Protein AF-A0AAE3ZI53-F1 (afdb_monomer_lite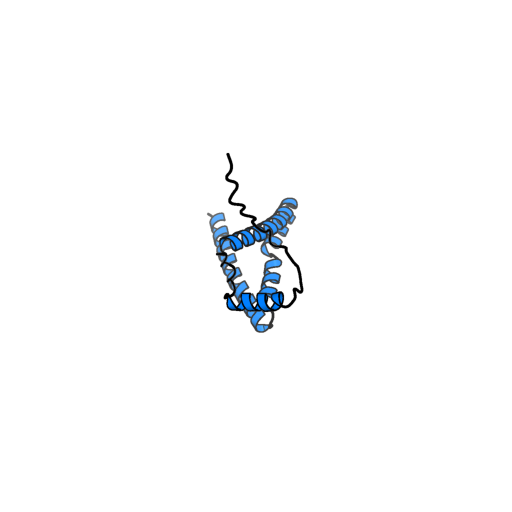)

Structure (mmCIF, N/CA/C/O backbone):
data_AF-A0AAE3ZI53-F1
#
_entry.id   AF-A0AAE3ZI53-F1
#
loop_
_atom_site.group_PDB
_atom_site.id
_atom_site.type_symbol
_atom_site.label_atom_id
_atom_site.label_alt_id
_atom_site.label_comp_id
_atom_site.label_asym_id
_atom_site.label_entity_id
_atom_site.label_seq_id
_atom_site.pdbx_PDB_ins_code
_atom_site.Cartn_x
_atom_site.Cartn_y
_atom_site.Cartn_z
_atom_site.occupancy
_atom_site.B_iso_or_equiv
_atom_site.auth_seq_id
_atom_site.auth_comp_id
_atom_site.auth_asym_id
_atom_site.auth_atom_id
_atom_site.pdbx_PDB_model_num
ATOM 1 N N . MET A 1 1 ? 1.224 2.250 -28.018 1.00 71.94 1 MET A N 1
ATOM 2 C CA . MET A 1 1 ? 0.159 1.224 -27.968 1.00 71.94 1 MET A CA 1
ATOM 3 C C . MET A 1 1 ? 0.462 0.171 -26.903 1.00 71.94 1 MET A C 1
ATOM 5 O O . MET A 1 1 ? -0.330 0.068 -25.983 1.00 71.94 1 MET A O 1
ATOM 9 N N . MET A 1 2 ? 1.605 -0.534 -26.960 1.00 86.06 2 MET A N 1
ATOM 10 C CA . MET A 1 2 ? 1.958 -1.588 -25.981 1.00 86.06 2 MET A CA 1
ATOM 11 C C . MET A 1 2 ? 2.037 -1.089 -24.527 1.00 86.06 2 MET A C 1
ATOM 13 O O . MET A 1 2 ? 1.295 -1.585 -23.689 1.00 86.06 2 MET A O 1
ATOM 17 N N . ALA A 1 3 ? 2.777 -0.004 -24.264 1.00 90.38 3 ALA A N 1
ATOM 18 C CA . ALA A 1 3 ? 2.884 0.580 -22.917 1.00 90.38 3 ALA A CA 1
ATOM 19 C C . ALA A 1 3 ? 1.533 0.976 -22.292 1.00 90.38 3 ALA A C 1
ATOM 21 O O . ALA A 1 3 ? 1.293 0.783 -21.105 1.00 90.38 3 ALA A O 1
ATOM 22 N N . SER A 1 4 ? 0.613 1.514 -23.097 1.00 91.94 4 SER A N 1
ATOM 23 C CA . SER A 1 4 ? -0.721 1.901 -22.621 1.00 91.94 4 SER A CA 1
ATOM 24 C C . SER A 1 4 ? -1.579 0.685 -22.257 1.00 91.94 4 SER A C 1
ATOM 26 O O . SER A 1 4 ? -2.382 0.763 -21.331 1.00 91.94 4 SER A O 1
ATOM 28 N N . LEU A 1 5 ? -1.401 -0.436 -22.967 1.00 95.44 5 LEU A N 1
ATOM 29 C CA . LEU A 1 5 ? -2.076 -1.700 -22.666 1.00 95.44 5 LEU A CA 1
ATOM 30 C C . LEU A 1 5 ? -1.505 -2.349 -21.405 1.00 95.44 5 LEU A C 1
ATOM 32 O O . LEU A 1 5 ? -2.275 -2.781 -20.556 1.00 95.44 5 LEU A O 1
ATOM 36 N N . GLU A 1 6 ? -0.180 -2.374 -21.258 1.00 93.75 6 GLU A N 1
ATOM 37 C CA . GLU A 1 6 ? 0.513 -2.882 -20.065 1.00 93.75 6 GLU A CA 1
ATOM 38 C C . GLU A 1 6 ? 0.099 -2.101 -18.815 1.00 93.75 6 GLU A C 1
ATOM 40 O O . GLU A 1 6 ? -0.233 -2.696 -17.792 1.00 93.75 6 GLU A O 1
ATOM 45 N N . PHE A 1 7 ? 0.019 -0.773 -18.925 1.00 92.62 7 PHE A N 1
ATOM 46 C CA . PHE A 1 7 ? -0.457 0.091 -17.851 1.00 92.62 7 PHE A CA 1
ATOM 47 C C . PHE A 1 7 ? -1.913 -0.203 -17.467 1.00 92.62 7 PHE A C 1
ATOM 49 O O . PHE A 1 7 ? -2.217 -0.409 -16.292 1.00 92.62 7 PHE A O 1
ATOM 56 N N . ALA A 1 8 ? -2.819 -0.271 -18.449 1.00 96.19 8 ALA A N 1
ATOM 57 C CA . ALA A 1 8 ? -4.227 -0.569 -18.191 1.00 96.19 8 ALA A CA 1
ATOM 58 C C . ALA A 1 8 ? -4.419 -1.969 -17.584 1.00 96.19 8 ALA A C 1
ATOM 60 O O . ALA A 1 8 ? -5.211 -2.141 -16.657 1.00 96.19 8 ALA A O 1
ATOM 61 N N . LEU A 1 9 ? -3.666 -2.958 -18.075 1.00 96.50 9 LEU A N 1
ATOM 62 C CA . LEU A 1 9 ? -3.675 -4.317 -17.546 1.00 96.50 9 LEU A CA 1
ATOM 63 C C . LEU A 1 9 ? -3.138 -4.359 -16.113 1.00 96.50 9 LEU A C 1
ATOM 65 O O . LEU A 1 9 ? -3.736 -5.020 -15.269 1.00 96.50 9 LEU A O 1
ATOM 69 N N . GLY A 1 10 ? -2.062 -3.624 -15.824 1.00 94.12 10 GLY A N 1
ATOM 70 C CA . GLY A 1 10 ? -1.501 -3.495 -14.482 1.00 94.12 10 GLY A CA 1
ATOM 71 C C . GLY A 1 10 ? -2.510 -2.923 -13.490 1.00 94.12 10 GLY A C 1
ATOM 72 O O . GLY A 1 10 ? -2.718 -3.508 -12.431 1.00 94.12 10 GLY A O 1
ATOM 73 N N . ILE A 1 11 ? -3.215 -1.846 -13.861 1.00 95.94 11 ILE A N 1
ATOM 74 C CA . ILE A 1 11 ? -4.292 -1.277 -13.034 1.00 95.94 11 ILE A CA 1
ATOM 75 C C . ILE A 1 11 ? -5.388 -2.314 -12.789 1.00 95.94 11 ILE A C 1
ATOM 77 O O . ILE A 1 11 ? -5.781 -2.531 -11.644 1.00 95.94 11 ILE A O 1
ATOM 81 N N . ALA A 1 12 ? -5.881 -2.963 -13.846 1.00 97.00 12 ALA A N 1
ATOM 82 C CA . ALA A 1 12 ? -6.950 -3.948 -13.723 1.00 97.00 12 ALA A CA 1
ATOM 83 C C . ALA A 1 12 ? -6.542 -5.116 -12.809 1.00 97.00 12 ALA A C 1
ATOM 85 O O . ALA A 1 12 ? -7.317 -5.527 -11.944 1.00 97.00 12 ALA A O 1
ATOM 86 N N . LEU A 1 13 ? -5.311 -5.613 -12.961 1.00 95.94 13 LEU A N 1
ATOM 87 C CA . LEU A 1 13 ? -4.751 -6.679 -12.137 1.00 95.94 13 LEU A CA 1
ATOM 88 C C . LEU A 1 13 ? -4.607 -6.244 -10.673 1.00 95.94 13 LEU A C 1
ATOM 90 O O . LEU A 1 13 ? -4.949 -7.017 -9.777 1.00 95.94 13 LEU A O 1
ATOM 94 N N . LEU A 1 14 ? -4.137 -5.019 -10.423 1.00 92.12 14 LEU A N 1
ATOM 95 C CA . LEU A 1 14 ? -3.937 -4.480 -9.079 1.00 92.12 14 LEU A CA 1
ATOM 96 C C . LEU A 1 14 ? -5.271 -4.301 -8.350 1.00 92.12 14 LEU A C 1
ATOM 98 O O . LEU A 1 14 ? -5.414 -4.773 -7.224 1.00 92.12 14 LEU A O 1
ATOM 102 N N . VAL A 1 15 ? -6.274 -3.714 -9.010 1.00 95.69 15 VAL A N 1
ATOM 103 C CA . VAL A 1 15 ? -7.626 -3.552 -8.448 1.00 95.69 15 VAL A CA 1
ATOM 104 C C . VAL A 1 15 ? -8.253 -4.913 -8.147 1.00 95.69 15 VAL A C 1
ATOM 106 O O . VAL A 1 15 ? -8.695 -5.150 -7.024 1.00 95.69 15 VAL A O 1
ATOM 109 N N . TYR A 1 16 ? -8.220 -5.842 -9.108 1.00 97.31 16 TYR A N 1
ATOM 110 C CA . TYR A 1 16 ? -8.745 -7.195 -8.914 1.00 97.31 16 TYR A CA 1
ATOM 111 C C . TYR A 1 16 ? -8.058 -7.919 -7.745 1.00 97.31 16 TYR A C 1
ATOM 113 O O . TYR A 1 16 ? -8.713 -8.565 -6.922 1.00 97.31 16 TYR A O 1
ATOM 121 N N . SER A 1 17 ? -6.733 -7.793 -7.643 1.00 94.00 17 SER A N 1
ATOM 122 C CA . SER A 1 17 ? -5.952 -8.415 -6.572 1.00 94.00 17 SER A CA 1
ATOM 123 C C . SER A 1 17 ? -6.259 -7.792 -5.213 1.00 94.00 17 SER A C 1
ATOM 125 O O . SER A 1 17 ? -6.409 -8.527 -4.239 1.00 94.00 17 SER A O 1
ATOM 127 N N . ALA A 1 18 ? -6.423 -6.468 -5.140 1.00 93.62 18 ALA A N 1
ATOM 128 C CA . ALA A 1 18 ? -6.780 -5.761 -3.914 1.00 93.62 18 ALA A CA 1
ATOM 129 C C . ALA A 1 18 ? -8.162 -6.185 -3.393 1.00 93.62 18 ALA A C 1
ATOM 131 O O . ALA A 1 18 ? -8.312 -6.487 -2.209 1.00 93.62 18 ALA A O 1
ATOM 132 N N . GLU A 1 19 ? -9.162 -6.297 -4.270 1.00 95.38 19 GLU A N 1
ATOM 133 C CA . GLU A 1 19 ? -10.499 -6.771 -3.894 1.00 95.38 19 GLU A CA 1
ATOM 134 C C . GLU A 1 19 ? -10.464 -8.195 -3.328 1.00 95.38 19 GLU A C 1
ATOM 136 O O . GLU A 1 19 ? -11.050 -8.483 -2.278 1.00 95.38 19 GLU A O 1
ATOM 141 N N . LYS A 1 20 ? -9.736 -9.099 -3.996 1.00 95.19 20 LYS A N 1
ATOM 142 C CA . LYS A 1 20 ? -9.564 -10.480 -3.529 1.00 95.19 20 LYS A CA 1
ATOM 143 C C . LYS A 1 20 ? -8.774 -10.553 -2.229 1.00 95.19 20 LYS A C 1
ATOM 145 O O . LYS A 1 20 ? -9.127 -11.351 -1.361 1.00 95.19 20 LYS A O 1
ATOM 150 N N . LEU A 1 21 ? -7.752 -9.717 -2.073 1.00 93.19 21 LEU A N 1
ATOM 151 C CA . LEU A 1 21 ? -6.969 -9.632 -0.850 1.00 93.19 21 LEU A CA 1
ATOM 152 C C . LEU A 1 21 ? -7.853 -9.223 0.328 1.00 93.19 21 LEU A C 1
ATOM 154 O O . LEU A 1 21 ? -7.876 -9.928 1.331 1.00 93.19 21 LEU A O 1
ATOM 158 N N . ILE A 1 22 ? -8.637 -8.152 0.193 1.00 93.38 22 ILE A N 1
ATOM 159 C CA . ILE A 1 22 ? -9.557 -7.701 1.245 1.00 93.38 22 ILE A CA 1
ATOM 160 C C . ILE A 1 22 ? -10.558 -8.808 1.592 1.00 93.38 22 ILE A C 1
ATOM 162 O O . ILE A 1 22 ? -10.744 -9.119 2.769 1.00 93.38 22 ILE A O 1
ATOM 166 N N . GLY A 1 23 ? -11.159 -9.456 0.587 1.00 94.81 23 GLY A N 1
ATOM 167 C CA . GLY A 1 23 ? -12.083 -10.572 0.808 1.00 94.81 23 GLY A CA 1
ATOM 168 C C . GLY A 1 23 ? -11.446 -11.725 1.592 1.00 94.81 23 GLY A C 1
ATOM 169 O O . GLY A 1 23 ? -12.049 -12.255 2.529 1.00 94.81 23 GLY A O 1
ATOM 170 N N . ASN A 1 24 ? -10.200 -12.070 1.267 1.00 94.38 24 ASN A N 1
ATOM 171 C CA . ASN A 1 24 ? -9.447 -13.099 1.976 1.00 94.38 24 ASN A CA 1
ATOM 172 C C . ASN A 1 24 ? -9.069 -12.668 3.397 1.00 94.38 24 ASN A C 1
ATOM 174 O O . ASN A 1 24 ? -9.203 -13.473 4.315 1.00 94.38 24 ASN A O 1
ATOM 178 N N . LEU A 1 25 ? -8.652 -11.415 3.608 1.00 94.19 25 LEU A N 1
ATOM 179 C CA . LEU A 1 25 ? -8.333 -10.875 4.933 1.00 94.19 25 LEU A CA 1
ATOM 180 C C . LEU A 1 25 ? -9.551 -10.941 5.862 1.00 94.19 25 LEU A C 1
ATOM 182 O O . LEU A 1 25 ? -9.443 -11.449 6.978 1.00 94.19 25 LEU A O 1
ATOM 186 N N . VAL A 1 26 ? -10.720 -10.516 5.373 1.00 95.00 26 VAL A N 1
ATOM 187 C CA . VAL A 1 26 ? -11.997 -10.601 6.101 1.00 95.00 26 VAL A CA 1
ATOM 188 C C . VAL A 1 26 ? -12.370 -12.057 6.393 1.00 95.00 26 VAL A C 1
ATOM 190 O O . VAL A 1 26 ? -12.768 -12.395 7.513 1.00 95.00 26 VAL A O 1
ATOM 193 N N . GLY A 1 27 ? -12.204 -12.945 5.408 1.00 94.25 27 GLY A N 1
ATOM 194 C CA . GLY A 1 27 ? -12.460 -14.375 5.567 1.00 94.25 27 GLY A CA 1
ATOM 195 C C . GLY A 1 27 ? -11.561 -15.026 6.622 1.00 94.25 27 GLY A C 1
ATOM 196 O O . GLY A 1 27 ? -12.045 -15.778 7.470 1.00 94.25 27 GLY A O 1
ATOM 197 N N . VAL A 1 28 ? -10.264 -14.716 6.613 1.00 94.44 28 VAL A N 1
ATOM 198 C CA . VAL A 1 28 ? -9.290 -15.229 7.587 1.00 94.44 28 VAL A CA 1
ATOM 199 C C . VAL A 1 28 ? -9.586 -14.685 8.980 1.00 94.44 28 VAL A C 1
ATOM 201 O O . VAL A 1 28 ? -9.685 -15.477 9.919 1.00 94.44 28 VAL A O 1
ATOM 204 N N . SER A 1 29 ? -9.813 -13.375 9.125 1.00 94.56 29 SER A N 1
ATOM 205 C CA . SER A 1 29 ? -10.109 -12.773 10.430 1.00 94.56 29 SER A CA 1
ATOM 206 C C . SER A 1 29 ? -11.371 -13.359 11.062 1.00 94.56 29 SER A C 1
ATOM 208 O O . SER A 1 29 ? -11.396 -13.636 12.259 1.00 94.56 29 SER A O 1
ATOM 210 N N . SER A 1 30 ? -12.402 -13.623 10.249 1.00 91.75 30 SER A N 1
ATOM 211 C CA . SER A 1 30 ? -13.652 -14.224 10.719 1.00 91.75 30 SER A CA 1
ATOM 212 C C . SER A 1 30 ? -13.481 -15.684 11.153 1.00 91.75 30 SER A C 1
ATOM 214 O O . SER A 1 30 ? -14.068 -16.091 12.153 1.00 91.75 30 SER A O 1
ATOM 216 N N . ARG A 1 31 ? -12.660 -16.471 10.444 1.00 92.19 31 ARG A N 1
ATOM 217 C CA . ARG A 1 31 ? -12.455 -17.900 10.742 1.00 92.19 31 ARG A CA 1
ATOM 218 C C . ARG A 1 31 ? -11.496 -18.150 11.905 1.00 92.19 31 ARG A C 1
ATOM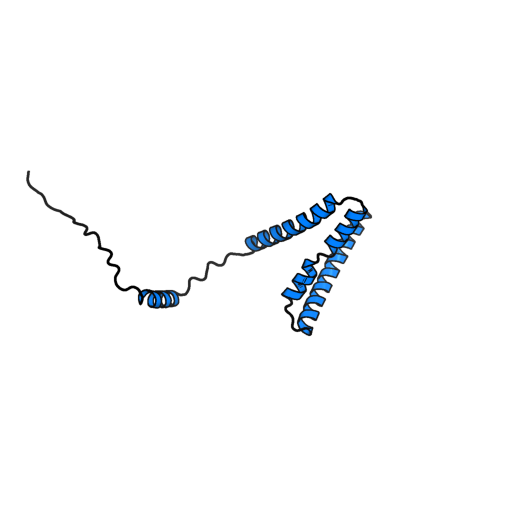 220 O O . ARG A 1 31 ? -11.657 -19.144 12.602 1.00 92.19 31 ARG A O 1
ATOM 227 N N . TRP A 1 32 ? -10.501 -17.283 12.091 1.00 87.56 32 TRP A N 1
ATOM 228 C CA . TRP A 1 32 ? -9.434 -17.458 13.086 1.00 87.56 32 TRP A CA 1
ATOM 229 C C . TRP A 1 32 ? -9.659 -16.628 14.361 1.00 87.56 32 TRP A C 1
ATOM 231 O O . TRP A 1 32 ? -8.844 -16.697 15.274 1.00 87.56 32 TRP A O 1
ATOM 241 N N . VAL A 1 33 ? -10.762 -15.866 14.446 1.00 88.44 33 VAL A N 1
ATOM 242 C CA . VAL A 1 33 ? -11.113 -14.993 15.590 1.00 88.44 33 VAL A CA 1
ATOM 243 C C . VAL A 1 33 ? -9.958 -14.043 15.956 1.00 88.44 33 VAL A C 1
ATOM 245 O O . VAL A 1 33 ? -9.696 -13.739 17.117 1.00 88.44 33 VAL A O 1
ATOM 248 N N . VAL A 1 34 ? -9.241 -13.568 14.937 1.00 93.31 34 VAL A N 1
ATOM 249 C CA . VAL A 1 34 ? -8.169 -12.573 15.067 1.00 93.31 34 VAL A CA 1
ATOM 250 C C . VAL A 1 34 ? -8.641 -11.239 14.510 1.00 93.31 34 VAL A C 1
ATOM 252 O O . VAL A 1 34 ? -9.505 -11.182 13.635 1.00 93.31 34 VAL A O 1
ATOM 255 N N . SER A 1 35 ? -8.074 -10.143 15.014 1.00 94.62 35 SER A N 1
ATOM 256 C CA . SER A 1 35 ? -8.442 -8.804 14.556 1.00 94.62 35 SER A CA 1
ATOM 257 C C . SER A 1 35 ? -8.137 -8.633 13.067 1.00 94.62 35 SER A C 1
ATOM 259 O O . SER A 1 35 ? -6.992 -8.809 12.650 1.00 94.62 35 SER A O 1
ATOM 261 N N . LEU A 1 36 ? -9.139 -8.222 12.282 1.00 94.12 36 LEU A N 1
ATOM 262 C CA . LEU A 1 36 ? -8.955 -7.855 10.874 1.00 94.12 36 LEU A CA 1
ATOM 263 C C . LEU A 1 36 ? -7.851 -6.806 10.713 1.00 94.12 36 LEU A C 1
ATOM 265 O O . LEU A 1 36 ? -7.057 -6.892 9.786 1.00 94.12 36 LEU A O 1
ATOM 269 N N . PHE A 1 37 ? -7.760 -5.863 11.654 1.00 93.19 37 PHE A N 1
ATOM 270 C CA . PHE A 1 37 ? -6.710 -4.850 11.668 1.00 93.19 37 PHE A CA 1
ATOM 271 C C . PHE A 1 37 ? -5.309 -5.468 11.744 1.00 93.19 37 PHE A C 1
ATOM 273 O O . PHE A 1 37 ? -4.428 -5.073 10.990 1.00 93.19 37 PHE A O 1
ATOM 280 N N . LEU A 1 38 ? -5.111 -6.465 12.613 1.00 93.00 38 LEU A N 1
ATOM 281 C CA . LEU A 1 38 ? -3.813 -7.123 12.772 1.00 93.00 38 LEU A CA 1
ATOM 282 C C . LEU A 1 38 ? -3.402 -7.852 11.487 1.00 93.00 38 LEU A C 1
ATOM 284 O O . LEU A 1 38 ? -2.275 -7.697 11.028 1.00 93.00 38 LEU A O 1
ATOM 288 N N . VAL A 1 39 ? -4.320 -8.630 10.905 1.00 93.69 39 VAL A N 1
ATOM 289 C CA . VAL A 1 39 ? -4.042 -9.391 9.676 1.00 93.69 39 VAL A CA 1
ATOM 290 C C . VAL A 1 39 ? -3.802 -8.442 8.500 1.00 93.69 39 VAL A C 1
ATOM 292 O O . VAL A 1 39 ? -2.886 -8.669 7.714 1.00 93.69 39 VAL A O 1
ATOM 295 N N . ALA A 1 40 ? -4.582 -7.361 8.405 1.00 92.94 40 ALA A N 1
ATOM 296 C CA . ALA A 1 40 ? -4.418 -6.347 7.373 1.00 92.94 40 ALA A CA 1
ATOM 297 C C . ALA A 1 40 ? -3.054 -5.658 7.477 1.00 92.94 40 ALA A C 1
ATOM 299 O O . ALA A 1 40 ? -2.307 -5.708 6.511 1.00 92.94 40 ALA A O 1
ATOM 300 N N . VAL A 1 41 ? -2.687 -5.107 8.642 1.00 91.44 41 VAL A N 1
ATOM 301 C CA . VAL A 1 41 ? -1.399 -4.412 8.832 1.00 91.44 41 VAL A CA 1
ATOM 302 C C . VAL A 1 41 ? -0.209 -5.334 8.580 1.00 91.44 41 VAL A C 1
ATOM 304 O O . VAL A 1 41 ? 0.779 -4.893 8.006 1.00 91.44 41 VAL A O 1
ATOM 307 N N . LEU A 1 42 ? -0.291 -6.612 8.960 1.00 91.94 42 LEU A N 1
ATOM 308 C CA . LEU A 1 42 ? 0.782 -7.567 8.683 1.00 91.94 42 LEU A CA 1
ATOM 309 C C . LEU A 1 42 ? 0.957 -7.804 7.177 1.00 91.94 42 LEU A C 1
ATOM 311 O O . LEU A 1 42 ? 2.080 -7.875 6.694 1.00 91.94 42 LEU A O 1
ATOM 315 N N . PHE A 1 43 ? -0.146 -7.936 6.439 1.00 89.62 43 PHE A N 1
ATOM 316 C CA . PHE A 1 43 ? -0.094 -8.247 5.014 1.00 89.62 43 PHE A CA 1
ATOM 317 C C . PHE A 1 43 ? 0.224 -7.017 4.161 1.00 89.62 43 PHE A C 1
ATOM 319 O O . PHE A 1 43 ? 0.993 -7.112 3.210 1.00 89.62 43 PHE A O 1
ATOM 326 N N . THR A 1 44 ? -0.338 -5.858 4.508 1.00 87.25 44 THR A N 1
ATOM 327 C CA . THR A 1 44 ? -0.038 -4.596 3.826 1.00 87.25 44 THR A CA 1
ATOM 328 C C . THR A 1 44 ? 1.328 -4.056 4.221 1.00 87.25 44 THR A C 1
ATOM 330 O O . THR A 1 44 ? 1.961 -3.417 3.403 1.00 87.25 44 THR A O 1
ATOM 333 N N . GLY A 1 45 ? 1.809 -4.325 5.439 1.00 86.81 45 GLY A N 1
ATOM 334 C CA . GLY A 1 45 ? 3.109 -3.846 5.917 1.00 86.81 45 GLY A CA 1
ATOM 335 C C . GLY A 1 45 ? 4.323 -4.571 5.331 1.00 86.81 45 GLY A C 1
ATOM 336 O O . GLY A 1 45 ? 5.440 -4.129 5.562 1.00 86.81 45 GLY A O 1
ATOM 337 N N . ILE A 1 46 ? 4.132 -5.681 4.608 1.00 88.19 46 ILE A N 1
ATOM 338 C CA . ILE A 1 46 ? 5.216 -6.355 3.871 1.00 88.19 46 ILE A CA 1
ATOM 339 C C . ILE A 1 46 ? 5.455 -5.703 2.498 1.00 88.19 46 ILE A C 1
ATOM 341 O O . ILE A 1 46 ? 6.542 -5.869 1.957 1.00 88.19 46 ILE A O 1
ATOM 345 N N . GLU A 1 47 ? 4.471 -4.972 1.953 1.00 91.19 47 GLU A N 1
ATOM 346 C CA . GLU A 1 47 ? 4.577 -4.228 0.682 1.00 91.19 47 GLU A CA 1
ATOM 347 C C . GLU A 1 47 ? 5.218 -5.076 -0.439 1.00 91.19 47 GLU A C 1
ATOM 349 O O . GLU A 1 47 ? 6.315 -4.816 -0.932 1.00 91.19 47 GLU A O 1
ATOM 354 N N . PHE A 1 48 ? 4.547 -6.180 -0.802 1.00 89.25 48 PHE A N 1
ATOM 355 C CA . PHE A 1 48 ? 5.079 -7.186 -1.735 1.00 89.25 48 PHE A CA 1
ATOM 356 C C . PHE A 1 48 ? 5.481 -6.616 -3.104 1.00 89.25 48 PHE A C 1
ATOM 358 O O . PHE A 1 48 ? 6.414 -7.122 -3.727 1.00 89.25 48 PHE A O 1
ATOM 365 N N . ASP A 1 49 ? 4.767 -5.602 -3.582 1.00 90.38 49 ASP A N 1
ATOM 366 C CA . ASP A 1 49 ? 5.047 -4.897 -4.828 1.00 90.38 49 ASP A CA 1
ATOM 367 C C . ASP A 1 49 ? 6.334 -4.069 -4.740 1.00 90.38 49 ASP A C 1
ATOM 369 O O . ASP A 1 49 ? 7.178 -4.184 -5.632 1.00 90.38 49 ASP A O 1
ATOM 373 N N . ASP A 1 50 ? 6.551 -3.344 -3.640 1.00 92.38 50 ASP A N 1
ATOM 374 C CA . ASP A 1 50 ? 7.806 -2.628 -3.390 1.00 92.38 50 ASP A CA 1
ATOM 375 C C . ASP A 1 50 ? 8.987 -3.585 -3.204 1.00 92.38 50 ASP A C 1
ATOM 377 O O . ASP A 1 50 ? 10.090 -3.313 -3.679 1.00 92.38 50 ASP A O 1
ATOM 381 N N . LEU A 1 51 ? 8.770 -4.739 -2.566 1.00 92.19 51 LEU A N 1
ATOM 382 C CA . LEU A 1 51 ? 9.800 -5.768 -2.421 1.00 92.19 51 LEU A CA 1
ATOM 383 C C . LEU A 1 51 ? 10.203 -6.345 -3.783 1.00 92.19 51 LEU A C 1
ATOM 385 O O . LEU A 1 51 ? 11.394 -6.459 -4.079 1.00 92.19 51 LEU A O 1
ATOM 389 N N . ALA A 1 52 ? 9.228 -6.685 -4.630 1.00 93.44 52 ALA A N 1
ATOM 390 C CA . ALA A 1 52 ? 9.493 -7.176 -5.979 1.00 93.44 52 ALA A CA 1
ATOM 391 C C . ALA A 1 52 ? 10.219 -6.119 -6.824 1.00 93.44 52 ALA A C 1
ATOM 393 O O . ALA A 1 52 ? 11.214 -6.430 -7.481 1.00 93.44 52 ALA A O 1
ATOM 394 N N . TYR A 1 53 ? 9.770 -4.865 -6.763 1.00 94.19 53 TYR A N 1
ATOM 395 C CA . TYR A 1 53 ? 10.403 -3.757 -7.469 1.00 94.19 53 TYR A CA 1
ATOM 396 C C . TYR A 1 53 ? 11.827 -3.490 -6.960 1.00 94.19 53 TYR A C 1
ATOM 398 O O . TYR A 1 53 ? 12.750 -3.331 -7.756 1.00 94.19 53 TYR A O 1
ATOM 406 N N . GLY A 1 54 ? 12.047 -3.549 -5.646 1.00 93.88 54 GLY A N 1
ATOM 407 C CA . GLY A 1 54 ? 13.367 -3.435 -5.029 1.00 93.88 54 GLY A CA 1
ATOM 408 C C . GLY A 1 54 ? 14.335 -4.535 -5.472 1.00 93.88 54 GLY A C 1
ATOM 409 O O . GLY A 1 54 ? 15.509 -4.249 -5.704 1.00 93.88 54 GLY A O 1
ATOM 410 N N . ILE A 1 55 ? 13.856 -5.774 -5.652 1.00 95.19 55 ILE A N 1
ATOM 411 C CA . ILE A 1 55 ? 14.656 -6.871 -6.222 1.00 95.19 55 ILE A CA 1
ATOM 412 C C . ILE A 1 55 ? 15.050 -6.555 -7.665 1.00 95.19 55 ILE A C 1
ATOM 414 O O . ILE A 1 55 ? 16.224 -6.685 -8.008 1.00 95.19 55 ILE A O 1
ATOM 418 N N . VAL A 1 56 ? 14.101 -6.120 -8.500 1.00 96.38 56 VAL A N 1
ATOM 419 C CA . VAL A 1 56 ? 14.374 -5.758 -9.903 1.00 96.38 56 VAL A CA 1
ATOM 420 C C . VAL A 1 56 ? 15.418 -4.645 -9.977 1.00 96.38 56 VAL A C 1
ATOM 422 O O . VAL A 1 56 ? 16.422 -4.794 -10.666 1.00 96.38 56 VAL A O 1
ATOM 425 N N . LEU A 1 57 ? 15.248 -3.581 -9.191 1.00 96.06 57 LEU A N 1
ATOM 426 C CA . LEU A 1 57 ? 16.210 -2.482 -9.127 1.00 96.06 57 LEU A CA 1
ATOM 427 C C . LEU A 1 57 ? 17.590 -2.934 -8.642 1.00 96.06 57 LEU A C 1
ATOM 429 O O . LEU A 1 57 ? 18.604 -2.421 -9.106 1.00 96.06 57 LEU A O 1
ATOM 433 N N . ASN A 1 58 ? 17.658 -3.892 -7.716 1.00 93.62 58 ASN A N 1
ATOM 434 C CA . ASN A 1 58 ? 18.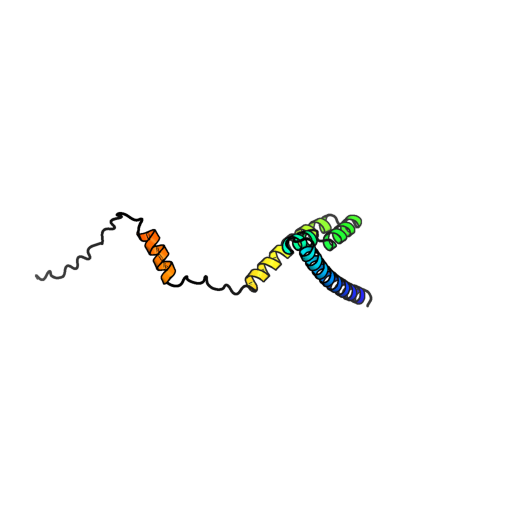934 -4.435 -7.263 1.00 93.62 58 ASN A CA 1
ATOM 435 C C . ASN A 1 58 ? 19.642 -5.239 -8.366 1.00 93.62 58 ASN A C 1
ATOM 437 O O . ASN A 1 58 ? 20.850 -5.087 -8.535 1.00 93.62 58 ASN A O 1
ATOM 441 N N . VAL A 1 59 ? 18.890 -6.036 -9.137 1.00 97.19 59 VAL A N 1
ATOM 442 C CA . VAL A 1 59 ? 19.395 -6.792 -10.299 1.00 97.19 59 VAL A CA 1
ATOM 443 C C . VAL A 1 59 ? 19.897 -5.860 -11.403 1.00 97.19 59 VAL A C 1
ATOM 445 O O . VAL A 1 59 ? 20.881 -6.175 -12.062 1.00 97.19 59 VAL A O 1
ATOM 448 N N . GLU A 1 60 ? 19.270 -4.697 -11.571 1.00 95.94 60 GLU A N 1
ATOM 449 C CA . GLU A 1 60 ? 19.709 -3.651 -12.505 1.00 95.94 60 GLU A CA 1
ATOM 450 C C . GLU A 1 60 ? 20.850 -2.770 -11.955 1.00 95.94 60 GLU A C 1
ATOM 452 O O . GLU A 1 60 ? 21.190 -1.753 -12.553 1.00 95.94 60 GLU A O 1
ATOM 457 N N . GLU A 1 61 ? 21.452 -3.139 -10.817 1.00 95.31 61 GLU A N 1
ATOM 458 C CA . GLU A 1 61 ? 22.526 -2.394 -10.139 1.00 95.31 61 GLU A CA 1
ATOM 459 C C . GLU A 1 61 ? 22.111 -0.980 -9.660 1.00 95.31 61 GLU A C 1
ATOM 461 O O . GLU A 1 61 ? 22.942 -0.149 -9.291 1.00 95.31 61 GLU A O 1
ATOM 466 N N . LEU A 1 62 ? 20.805 -0.713 -9.552 1.00 96.62 62 LEU A N 1
ATOM 467 C CA . LEU A 1 62 ? 20.208 0.558 -9.121 1.00 96.62 62 LEU A CA 1
ATOM 468 C C . LEU A 1 62 ? 19.930 0.591 -7.608 1.00 96.62 62 LEU A C 1
ATOM 470 O O . LEU A 1 62 ? 18.848 0.954 -7.142 1.00 96.62 62 LEU A O 1
ATOM 474 N N . GLN A 1 63 ? 20.934 0.245 -6.804 1.00 93.31 63 GLN A N 1
ATOM 475 C CA . GLN A 1 63 ? 20.802 0.079 -5.348 1.00 93.31 63 GLN A CA 1
ATOM 476 C C . GLN A 1 63 ? 20.351 1.361 -4.626 1.00 93.31 63 GLN A C 1
ATOM 478 O O . GLN A 1 63 ? 19.546 1.312 -3.696 1.00 93.31 63 GLN A O 1
ATOM 483 N N . HIS A 1 64 ? 20.832 2.524 -5.074 1.00 94.94 64 HIS A N 1
ATOM 484 C CA . HIS A 1 64 ? 20.408 3.814 -4.526 1.00 94.94 64 HIS A CA 1
ATOM 485 C C . HIS A 1 64 ? 18.945 4.129 -4.842 1.00 94.94 64 HIS A C 1
ATOM 487 O O . HIS A 1 64 ? 18.263 4.715 -4.003 1.00 94.94 64 HIS A O 1
ATOM 493 N N . ALA A 1 65 ? 18.455 3.720 -6.017 1.00 94.88 65 ALA A N 1
ATOM 494 C CA . ALA A 1 65 ? 17.050 3.868 -6.366 1.00 94.88 65 ALA A CA 1
ATOM 495 C C . ALA A 1 65 ? 16.194 2.955 -5.488 1.00 94.88 65 ALA A C 1
ATOM 497 O O . ALA A 1 65 ? 15.252 3.450 -4.890 1.00 94.88 65 ALA A O 1
ATOM 498 N N . ALA A 1 66 ? 16.578 1.685 -5.306 1.00 94.69 66 ALA A N 1
ATOM 499 C CA . ALA A 1 66 ? 15.860 0.750 -4.435 1.00 94.69 66 ALA A CA 1
ATOM 500 C C . ALA A 1 66 ? 15.722 1.278 -2.996 1.00 94.69 66 ALA A C 1
ATOM 502 O O . ALA A 1 66 ? 14.624 1.301 -2.441 1.00 94.69 66 ALA A O 1
ATOM 503 N N . LEU A 1 67 ? 16.819 1.773 -2.408 1.00 94.56 67 LEU A N 1
ATOM 504 C CA . LEU A 1 67 ? 16.785 2.403 -1.084 1.00 94.56 67 LEU A CA 1
ATOM 505 C C . LEU A 1 67 ? 15.921 3.669 -1.075 1.00 94.56 67 LEU A C 1
ATOM 507 O O . LEU A 1 67 ? 15.141 3.879 -0.147 1.00 94.56 67 LEU A O 1
ATOM 511 N N . GLY A 1 68 ? 16.041 4.500 -2.112 1.00 94.75 68 GLY A N 1
ATOM 512 C CA . GLY A 1 68 ? 15.221 5.693 -2.285 1.00 94.75 68 GLY A CA 1
ATOM 513 C C . GLY A 1 68 ? 13.730 5.374 -2.383 1.00 94.75 68 GLY A C 1
ATOM 514 O O . GLY A 1 68 ? 12.929 6.098 -1.801 1.00 94.75 68 GLY A O 1
ATOM 515 N N . THR A 1 69 ? 13.356 4.282 -3.051 1.00 94.69 69 THR A N 1
ATOM 516 C CA . THR A 1 69 ? 11.965 3.844 -3.182 1.00 94.69 69 THR A CA 1
ATOM 517 C C . THR A 1 69 ? 11.413 3.381 -1.845 1.00 94.69 69 THR A C 1
ATOM 519 O O . THR A 1 69 ? 10.394 3.905 -1.427 1.00 94.69 69 THR A O 1
ATOM 522 N N . VAL A 1 70 ? 12.107 2.508 -1.110 1.00 92.69 70 VAL A N 1
ATOM 523 C CA . VAL A 1 70 ? 11.610 2.015 0.191 1.00 92.69 70 VAL A CA 1
ATOM 524 C C . VAL A 1 70 ? 11.412 3.160 1.189 1.00 92.69 70 VAL A C 1
ATOM 526 O O . VAL A 1 70 ? 10.360 3.285 1.821 1.00 92.69 70 VAL A O 1
ATOM 529 N N . ILE A 1 71 ? 12.413 4.038 1.313 1.00 94.81 71 ILE A 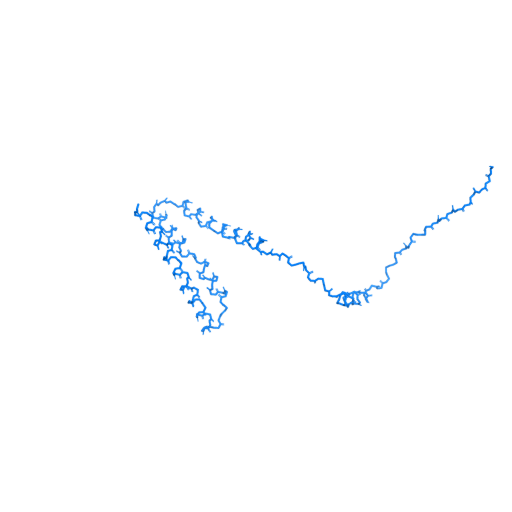N 1
ATOM 530 C CA . ILE A 1 71 ? 12.332 5.197 2.211 1.00 94.81 71 ILE A CA 1
ATOM 531 C C . ILE A 1 71 ? 11.260 6.177 1.724 1.00 94.81 71 ILE A C 1
ATOM 533 O O . ILE A 1 71 ? 10.470 6.687 2.522 1.00 94.81 71 ILE A O 1
ATOM 537 N N . GLY A 1 72 ? 11.220 6.427 0.416 1.00 94.62 72 GLY A N 1
ATOM 538 C CA . GLY A 1 72 ? 10.268 7.322 -0.223 1.00 94.62 72 GLY A CA 1
ATOM 539 C C . GLY A 1 72 ? 8.828 6.870 -0.021 1.00 94.62 72 GLY A C 1
ATOM 540 O O . GLY A 1 72 ? 8.021 7.665 0.453 1.00 94.62 72 GLY A O 1
ATOM 541 N N . THR A 1 73 ? 8.518 5.605 -0.304 1.00 93.94 73 THR A N 1
ATOM 542 C CA . THR A 1 73 ? 7.184 5.019 -0.137 1.00 93.94 73 THR A CA 1
ATOM 543 C C . THR A 1 73 ? 6.744 5.060 1.322 1.00 93.94 73 THR A C 1
ATOM 545 O O . THR A 1 73 ? 5.661 5.568 1.609 1.00 93.94 73 THR A O 1
ATOM 548 N N . THR A 1 74 ? 7.617 4.683 2.264 1.00 91.88 74 THR A N 1
ATOM 549 C CA . THR A 1 74 ? 7.300 4.738 3.703 1.00 91.88 74 THR A CA 1
ATOM 550 C C . THR A 1 74 ? 6.912 6.157 4.147 1.00 91.88 74 THR A C 1
ATOM 552 O O . THR A 1 74 ? 5.893 6.360 4.815 1.00 91.88 74 THR A O 1
ATOM 555 N N . ILE A 1 75 ? 7.705 7.167 3.766 1.00 96.06 75 ILE A N 1
ATOM 556 C CA . ILE A 1 75 ? 7.440 8.571 4.121 1.00 96.06 75 ILE A CA 1
ATOM 557 C C . ILE A 1 75 ? 6.198 9.091 3.389 1.00 96.06 75 ILE A C 1
ATOM 559 O O . ILE A 1 75 ? 5.379 9.784 3.994 1.00 96.06 75 ILE A O 1
ATOM 563 N N . ALA A 1 76 ? 6.041 8.761 2.106 1.00 95.06 76 ALA A N 1
ATOM 564 C CA . ALA A 1 76 ? 4.932 9.215 1.279 1.00 95.06 76 ALA A CA 1
ATOM 565 C C . ALA A 1 76 ? 3.598 8.649 1.767 1.00 95.06 76 ALA A C 1
ATOM 567 O O . ALA A 1 76 ? 2.665 9.423 1.963 1.00 95.06 76 ALA A O 1
ATOM 568 N N . ILE A 1 77 ? 3.506 7.343 2.030 1.00 91.56 77 ILE A N 1
ATOM 569 C CA . ILE A 1 77 ? 2.290 6.717 2.559 1.00 91.56 77 ILE A CA 1
ATOM 570 C C . ILE A 1 77 ? 1.940 7.338 3.908 1.00 91.56 77 ILE A C 1
ATOM 572 O O . ILE A 1 77 ? 0.810 7.786 4.086 1.00 91.56 77 ILE A O 1
ATOM 576 N N . MET A 1 78 ? 2.899 7.459 4.832 1.00 92.31 78 MET A N 1
ATOM 577 C CA . MET A 1 78 ? 2.643 8.080 6.133 1.00 92.31 78 MET A CA 1
ATOM 578 C C . MET A 1 78 ? 2.158 9.532 5.982 1.00 92.31 78 MET A C 1
ATOM 580 O O . MET A 1 78 ? 1.146 9.918 6.564 1.00 92.31 78 MET A O 1
ATOM 584 N N . GLY A 1 79 ? 2.844 10.337 5.168 1.00 93.88 79 GLY A N 1
ATOM 585 C CA . GLY A 1 79 ? 2.511 11.743 4.949 1.00 93.88 79 GLY A CA 1
ATOM 586 C C . GLY A 1 79 ? 1.157 11.942 4.270 1.00 93.88 79 GLY A C 1
ATOM 587 O O . GLY A 1 79 ? 0.352 12.748 4.735 1.00 93.88 79 GLY A O 1
ATOM 588 N N . ILE A 1 80 ? 0.878 11.188 3.204 1.00 95.31 80 ILE A N 1
ATOM 589 C CA . ILE A 1 80 ? -0.379 11.264 2.451 1.00 95.31 80 ILE A CA 1
ATOM 590 C C . ILE A 1 80 ? -1.539 10.7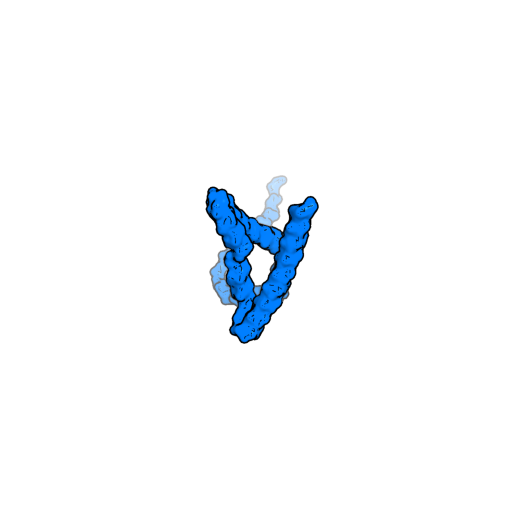78 3.316 1.00 95.31 80 ILE A C 1
ATOM 592 O O . ILE A 1 80 ? -2.555 11.464 3.396 1.00 95.31 80 ILE A O 1
ATOM 596 N N . VAL A 1 81 ? -1.395 9.646 4.011 1.00 91.69 81 VAL A N 1
ATOM 597 C CA . VAL A 1 81 ? -2.448 9.121 4.893 1.00 91.69 81 VAL A CA 1
ATOM 598 C C . VAL A 1 81 ? -2.768 10.122 6.002 1.00 91.69 81 VAL A C 1
ATOM 600 O O . VAL A 1 81 ? -3.941 10.410 6.232 1.00 91.69 81 VAL A O 1
ATOM 603 N N . LEU A 1 82 ? -1.756 10.712 6.648 1.00 91.38 82 LEU A N 1
ATOM 604 C CA . LEU A 1 82 ? -1.969 11.732 7.678 1.00 91.38 82 LEU A CA 1
ATOM 605 C C . LEU A 1 82 ? -2.608 13.006 7.111 1.00 91.38 82 LEU A C 1
ATOM 607 O O . LEU A 1 82 ? -3.555 13.523 7.702 1.00 91.38 82 LEU A O 1
ATOM 611 N N . ALA A 1 83 ? -2.137 13.501 5.965 1.00 92.62 83 ALA A N 1
ATOM 612 C CA . ALA A 1 83 ? -2.689 14.693 5.322 1.00 92.62 83 ALA A CA 1
ATOM 613 C C . ALA A 1 83 ? -4.152 14.496 4.892 1.00 92.62 83 ALA A C 1
ATOM 615 O O . ALA A 1 83 ? -4.988 15.384 5.070 1.00 92.62 83 ALA A O 1
ATOM 616 N N . LEU A 1 84 ? -4.489 13.322 4.359 1.00 93.00 84 LEU A N 1
ATOM 617 C CA . LEU A 1 84 ? -5.862 12.982 3.999 1.00 93.00 84 LEU A CA 1
ATOM 618 C C . LEU A 1 84 ? -6.736 12.789 5.239 1.00 93.00 84 LEU A C 1
ATOM 620 O O . LEU A 1 84 ? -7.876 13.246 5.246 1.00 93.00 84 LEU A O 1
ATOM 624 N N . ALA A 1 85 ? -6.215 12.178 6.305 1.00 88.69 85 ALA A N 1
ATOM 625 C CA . ALA A 1 85 ? -6.949 12.006 7.555 1.00 88.69 85 ALA A CA 1
ATOM 626 C C . ALA A 1 85 ? -7.320 13.354 8.189 1.00 88.69 85 ALA A C 1
ATOM 628 O O . ALA A 1 85 ? -8.455 13.532 8.630 1.00 88.69 85 ALA A O 1
ATOM 629 N N . THR A 1 86 ? -6.408 14.329 8.199 1.00 88.19 86 THR A N 1
ATOM 630 C CA . THR A 1 86 ? -6.684 15.678 8.723 1.00 88.19 86 THR A CA 1
ATOM 631 C C . THR A 1 86 ? -7.583 16.495 7.800 1.00 88.19 86 THR A C 1
ATOM 633 O O . THR A 1 86 ? -8.404 17.263 8.287 1.00 88.19 86 THR A O 1
ATOM 636 N N . THR A 1 87 ? -7.487 16.304 6.482 1.00 89.50 87 THR A N 1
ATOM 637 C CA . THR A 1 87 ? -8.352 16.996 5.511 1.00 89.50 87 THR A CA 1
ATOM 638 C C . THR A 1 87 ? -9.778 16.443 5.520 1.00 89.50 87 THR A C 1
ATOM 640 O O . THR A 1 87 ? -10.744 17.197 5.440 1.00 89.50 87 THR A O 1
ATOM 643 N N . SER A 1 88 ? -9.929 15.121 5.617 1.00 79.94 88 SER A N 1
ATOM 644 C CA . SER A 1 88 ? -11.235 14.457 5.607 1.00 79.94 88 SER A CA 1
ATOM 645 C C . SER A 1 88 ? -11.926 14.479 6.969 1.00 79.94 88 SER A C 1
ATOM 647 O O . SER A 1 88 ? -13.142 14.280 7.032 1.00 79.94 88 SER A O 1
ATOM 649 N N . SER A 1 89 ? -11.193 14.680 8.066 1.00 73.31 89 SER A N 1
ATOM 650 C CA . SER A 1 89 ? -11.816 14.828 9.376 1.00 73.31 89 SER A CA 1
ATOM 651 C C . SER A 1 89 ? -12.391 16.235 9.499 1.00 73.31 89 SER A C 1
ATOM 653 O O . SER A 1 89 ? -11.672 17.214 9.635 1.00 73.31 89 SER A O 1
ATOM 655 N N . ASN A 1 90 ? -13.721 16.346 9.482 1.00 69.19 90 ASN A N 1
ATOM 656 C CA . ASN A 1 90 ? -14.382 17.505 10.070 1.00 69.19 90 ASN A CA 1
ATOM 657 C C . ASN A 1 90 ? -14.166 17.387 11.588 1.00 69.19 90 ASN A C 1
ATOM 659 O O . ASN A 1 90 ? -14.727 16.454 12.182 1.00 69.19 90 ASN A O 1
ATOM 663 N N . PRO A 1 91 ? -13.329 18.228 12.227 1.00 66.62 91 PRO A N 1
ATOM 664 C CA . PRO A 1 91 ? -13.096 18.119 13.653 1.00 66.62 91 PRO A CA 1
ATOM 665 C C . PRO A 1 91 ? -14.416 18.440 14.347 1.00 66.62 91 PRO A C 1
ATOM 667 O O . PRO A 1 91 ? -14.809 19.596 14.483 1.00 66.62 91 PRO A O 1
ATOM 670 N N . SER A 1 92 ? -15.134 17.398 14.768 1.00 66.31 92 SER A N 1
ATOM 671 C CA . SER A 1 92 ? -16.282 17.580 15.644 1.00 66.31 92 SER A CA 1
ATOM 672 C C . SER A 1 92 ? -15.749 18.294 16.883 1.00 66.31 92 SER A C 1
ATOM 674 O O . SER A 1 92 ? -14.829 17.758 17.513 1.00 66.31 92 SER A O 1
ATOM 676 N N . PRO A 1 93 ? -16.252 19.497 17.226 1.00 66.19 93 PRO A N 1
ATOM 677 C CA . PRO A 1 93 ? -15.801 20.166 18.430 1.00 66.19 93 PRO A CA 1
ATOM 678 C C . PRO A 1 93 ? -15.991 19.192 19.595 1.00 66.19 93 PRO A C 1
ATOM 680 O O . PRO A 1 93 ? -17.001 18.471 19.609 1.00 66.19 93 PRO A O 1
ATOM 683 N N . PRO A 1 94 ? -15.029 19.112 20.536 1.00 65.25 94 PRO A N 1
ATOM 684 C CA . PRO A 1 94 ? -15.151 18.223 21.679 1.00 65.25 94 PRO A CA 1
ATOM 685 C C . PRO A 1 94 ? -16.523 18.474 22.285 1.00 65.25 94 PRO A C 1
ATOM 687 O O . PRO A 1 94 ? -16.865 19.621 22.578 1.00 65.25 94 PRO A O 1
ATOM 690 N N . ARG A 1 95 ? -17.342 17.417 22.363 1.00 71.25 95 ARG A N 1
ATOM 691 C CA . ARG A 1 95 ? -18.707 17.491 22.880 1.00 71.25 95 ARG A CA 1
ATOM 692 C C . ARG A 1 95 ? -18.578 18.062 24.284 1.00 71.25 95 ARG A C 1
ATOM 694 O O . ARG A 1 95 ? -18.175 17.341 25.195 1.00 71.25 95 ARG A O 1
ATOM 701 N N . LEU A 1 96 ? -18.820 19.368 24.429 1.00 70.50 96 LEU A N 1
ATOM 702 C CA . LEU A 1 96 ? -18.832 20.029 25.723 1.00 70.50 96 LEU A CA 1
ATOM 703 C C . LEU A 1 96 ? -19.809 19.208 26.544 1.00 70.50 96 LEU A C 1
ATOM 705 O O . LEU A 1 96 ? -20.980 19.077 26.176 1.00 70.50 96 LEU A O 1
ATOM 709 N N . LEU A 1 97 ? -19.283 18.547 27.573 1.00 70.44 97 LEU A N 1
ATOM 710 C CA . LEU A 1 97 ? -20.093 17.747 28.466 1.00 70.44 97 LEU A CA 1
ATOM 711 C C . LEU A 1 97 ? -21.308 18.597 28.867 1.00 70.44 97 LEU A C 1
ATOM 713 O O . LEU A 1 97 ? -21.134 19.791 29.141 1.00 70.44 97 LEU A O 1
ATOM 717 N N . PRO A 1 98 ? -22.530 18.031 28.877 1.00 66.69 98 PRO A N 1
ATOM 718 C CA . PRO A 1 98 ? -23.696 18.771 29.334 1.00 66.69 98 PRO A CA 1
ATOM 719 C C . PRO A 1 98 ? -23.353 19.396 30.686 1.00 66.69 98 PRO A C 1
ATOM 721 O O . PRO A 1 98 ? -22.709 18.748 31.513 1.00 66.69 98 PRO A O 1
ATOM 724 N N . ALA A 1 99 ? -23.731 20.659 30.901 1.00 61.19 99 ALA A N 1
ATOM 725 C CA . ALA A 1 99 ? -23.320 21.451 32.067 1.00 61.19 99 ALA A CA 1
ATOM 726 C C . ALA A 1 99 ? -23.500 20.708 33.410 1.00 61.19 99 ALA A C 1
ATOM 728 O O . ALA A 1 99 ? -22.785 20.965 34.376 1.00 61.19 99 ALA A O 1
ATOM 729 N N . THR A 1 100 ? -24.409 19.735 33.455 1.00 60.59 100 THR A N 1
ATOM 730 C CA . THR A 1 100 ? -24.609 18.765 34.532 1.00 60.59 100 THR A CA 1
ATOM 731 C C . THR A 1 100 ? -23.342 17.986 34.914 1.00 60.59 100 THR A C 1
ATOM 733 O O . THR A 1 100 ? -23.019 17.915 36.096 1.00 60.59 100 THR A O 1
ATOM 736 N N . THR A 1 101 ? -22.580 17.448 33.959 1.00 61.22 101 THR A N 1
ATOM 737 C CA . THR A 1 101 ? -21.355 16.677 34.240 1.00 61.22 101 THR A CA 1
ATOM 738 C C . THR A 1 101 ? -20.204 17.589 34.661 1.00 61.22 101 THR A C 1
ATOM 740 O O . THR A 1 101 ? -19.473 17.250 35.591 1.00 61.22 101 THR A O 1
ATOM 743 N N . SER A 1 102 ? -20.097 18.791 34.077 1.00 57.81 102 SER A N 1
ATOM 744 C CA . SER A 1 102 ? -19.143 19.813 34.542 1.00 57.81 102 SER A CA 1
ATOM 745 C C . SER A 1 102 ? -19.413 20.228 35.989 1.00 57.81 102 SER A C 1
ATOM 747 O O . SER A 1 102 ? -18.470 20.447 36.741 1.00 57.81 102 SER A O 1
ATOM 749 N N . ARG A 1 103 ? -20.682 20.266 36.426 1.00 58.72 103 ARG A N 1
ATOM 750 C CA . ARG A 1 103 ? -21.044 20.531 37.829 1.00 58.72 103 ARG A CA 1
ATOM 751 C C . ARG A 1 103 ? -20.725 19.370 38.767 1.00 58.72 103 ARG A C 1
ATOM 753 O O . ARG A 1 103 ? -20.403 19.626 39.921 1.00 58.72 103 ARG A O 1
ATOM 760 N N . VAL A 1 104 ? -20.769 18.121 38.301 1.00 65.81 104 VAL A N 1
ATOM 761 C CA . VAL A 1 104 ? -20.339 16.960 39.103 1.00 65.81 104 VAL A CA 1
ATOM 762 C C . VAL A 1 104 ? -18.825 16.978 39.289 1.00 65.81 104 VAL A C 1
ATOM 764 O O . VAL A 1 104 ? -18.358 16.863 40.415 1.00 65.81 104 VAL A O 1
ATOM 767 N N . ILE A 1 105 ? -18.055 17.222 38.226 1.00 61.56 105 ILE A N 1
ATOM 768 C CA . ILE A 1 105 ? -16.591 17.318 38.312 1.00 61.56 105 ILE A CA 1
ATOM 769 C C . ILE A 1 105 ? -16.180 18.543 39.142 1.00 61.56 105 ILE A C 1
ATOM 771 O O . ILE A 1 105 ? -15.356 18.410 40.039 1.00 61.56 105 ILE A O 1
ATOM 775 N N . ALA A 1 106 ? -16.808 19.707 38.943 1.00 62.56 106 ALA A N 1
ATOM 776 C CA . ALA A 1 106 ? -16.575 20.892 39.773 1.00 62.56 106 ALA A CA 1
ATOM 777 C C . ALA A 1 106 ? -17.042 20.704 41.228 1.00 62.56 106 ALA A C 1
ATOM 779 O O . ALA A 1 106 ? -16.435 21.256 42.137 1.00 62.56 106 ALA A O 1
ATOM 780 N N . GLY A 1 107 ? -18.084 19.907 41.474 1.00 62.72 107 GLY A N 1
ATOM 781 C CA . GLY A 1 107 ? -18.546 19.549 42.818 1.00 62.72 107 GLY A CA 1
ATOM 782 C C . GLY A 1 107 ? -17.654 18.520 43.520 1.00 62.72 107 GLY A C 1
ATOM 783 O O . GLY A 1 107 ? -17.575 18.522 44.747 1.00 62.72 107 GLY A O 1
ATOM 784 N N . VAL A 1 108 ? -16.961 17.671 42.755 1.00 64.56 108 VAL A N 1
ATOM 785 C CA . VAL A 1 108 ? -15.960 16.711 43.247 1.00 64.56 108 VAL A CA 1
ATOM 786 C C . VAL A 1 108 ? -14.615 17.408 43.486 1.00 64.56 108 VAL A C 1
ATOM 788 O O . VAL A 1 108 ? -14.039 17.242 44.558 1.00 64.56 108 VAL A O 1
ATOM 791 N N . LEU A 1 109 ? -14.151 18.265 42.567 1.00 60.34 109 LEU A N 1
ATOM 792 C CA . LEU A 1 109 ? -12.942 19.082 42.752 1.00 60.34 109 LEU A CA 1
ATOM 793 C C . LEU A 1 109 ? -13.132 20.198 43.793 1.00 60.34 109 LEU A C 1
ATOM 795 O O . LEU A 1 109 ? -12.232 20.466 44.584 1.00 60.34 109 LEU A O 1
ATOM 799 N N . GLY A 1 110 ? -14.314 20.813 43.851 1.00 54.16 110 GLY A N 1
ATOM 800 C CA . GLY A 1 110 ? -14.656 21.877 44.801 1.00 54.16 110 GLY A CA 1
ATOM 801 C C . GLY A 1 110 ? -14.825 21.405 46.246 1.00 54.16 110 GLY A C 1
ATOM 802 O O . GLY A 1 110 ? -14.942 22.230 47.148 1.00 54.16 110 GLY A O 1
ATOM 803 N N . ARG A 1 111 ? -14.804 20.089 46.499 1.00 57.62 111 ARG A N 1
ATOM 804 C CA . ARG A 1 111 ? -14.813 19.527 47.857 1.00 57.62 111 ARG A CA 1
ATOM 805 C C . ARG A 1 111 ? -13.408 19.353 48.456 1.00 57.62 111 ARG A C 1
ATOM 807 O O . ARG A 1 111 ? -13.302 18.994 49.623 1.00 57.62 111 ARG A O 1
ATOM 814 N N . SER A 1 112 ? -12.349 19.632 47.684 1.00 54.47 112 SER A N 1
ATOM 815 C CA . SER A 1 112 ? -10.941 19.392 48.050 1.00 54.47 112 SER A CA 1
ATOM 816 C C . SER A 1 112 ? -10.087 20.666 48.196 1.00 54.47 112 SER A C 1
ATOM 818 O O . SER A 1 112 ? -8.862 20.573 48.261 1.00 54.47 112 SER A O 1
ATOM 820 N N . SER A 1 113 ? -10.671 21.864 48.266 1.00 51.72 113 SER A N 1
ATOM 821 C CA . SER A 1 113 ? -9.902 23.092 48.526 1.00 51.72 113 SER A CA 1
ATOM 822 C C . SER A 1 113 ? -10.363 23.768 49.811 1.00 51.72 113 SER A C 1
ATOM 824 O O . SER A 1 113 ? -11.113 24.746 49.807 1.00 51.72 113 SER A O 1
ATOM 826 N N . GLY A 1 114 ? -9.871 23.249 50.935 1.00 53.84 114 GLY A N 1
ATOM 827 C CA . GLY A 1 114 ? -9.736 24.064 52.129 1.00 53.84 114 GLY A CA 1
ATOM 828 C C . GLY A 1 114 ? -8.887 25.297 51.807 1.00 53.84 114 GLY A C 1
ATOM 829 O O . GLY A 1 114 ? -7.773 25.176 51.311 1.00 53.84 114 GLY A O 1
ATOM 830 N N . ARG A 1 115 ? -9.447 26.474 52.095 1.00 55.47 115 ARG A N 1
ATOM 831 C CA . ARG A 1 115 ? -8.733 27.696 52.488 1.00 55.47 115 ARG A CA 1
ATOM 832 C C . ARG A 1 115 ? -7.526 28.081 51.616 1.00 55.47 115 ARG A C 1
ATOM 834 O O . ARG A 1 115 ? -6.387 27.956 52.044 1.00 55.47 115 ARG A O 1
ATOM 841 N N . TRP A 1 116 ? -7.793 28.729 50.485 1.00 45.50 116 TRP A N 1
ATOM 842 C CA . TRP A 1 116 ? -6.860 29.715 49.933 1.00 45.50 116 TRP A CA 1
ATOM 843 C C . TRP A 1 116 ? -7.555 31.070 49.915 1.00 45.50 116 TRP A C 1
ATOM 845 O O . TRP A 1 116 ? -8.414 31.349 49.083 1.00 45.50 116 TRP A O 1
ATOM 855 N N . GLY A 1 117 ? -7.235 31.876 50.928 1.00 53.41 117 GLY A N 1
ATOM 856 C CA . GLY A 1 117 ? -7.679 33.256 51.018 1.00 53.41 117 GLY A CA 1
ATOM 857 C C . GLY A 1 117 ? -6.997 34.077 49.935 1.00 53.41 117 GLY A C 1
ATOM 858 O O . GLY A 1 117 ? -5.823 34.405 50.061 1.00 53.41 117 GLY A O 1
ATOM 859 N N . PHE A 1 118 ? -7.747 34.429 48.897 1.00 47.12 118 PHE A N 1
ATOM 860 C CA . PHE A 1 118 ? -7.417 35.567 48.054 1.00 47.12 118 PHE A CA 1
ATOM 861 C C . PHE A 1 118 ? -8.151 36.782 48.611 1.00 47.12 118 PHE A C 1
ATOM 863 O O . PHE A 1 118 ? -9.379 36.856 48.597 1.00 47.12 118 PHE A O 1
ATOM 870 N N . ALA A 1 119 ? -7.375 37.706 49.172 1.00 49.47 119 ALA A N 1
ATOM 871 C CA . ALA A 1 119 ? -7.856 39.004 49.603 1.00 49.47 119 ALA A CA 1
ATOM 872 C C . ALA A 1 119 ? -8.440 39.757 48.398 1.00 49.47 119 ALA A C 1
ATOM 874 O O . ALA A 1 119 ? -7.759 39.979 47.400 1.00 49.47 119 ALA A O 1
ATOM 875 N N . SER A 1 120 ? -9.704 40.158 48.499 1.00 49.75 120 SER A N 1
ATOM 876 C CA . SER A 1 120 ? -10.328 41.097 47.571 1.00 49.75 120 SER A CA 1
ATOM 877 C C . SER A 1 120 ? -9.684 42.483 47.727 1.00 49.75 120 SER A C 1
ATOM 879 O O . SER A 1 120 ? -9.659 42.992 48.856 1.00 49.75 120 SER A O 1
ATOM 881 N N . PRO A 1 121 ? -9.223 43.147 46.653 1.00 41.66 121 PRO A N 1
ATOM 882 C CA . PRO A 1 121 ? -8.849 44.553 46.728 1.00 41.66 121 PRO A CA 1
ATOM 883 C C . PRO A 1 121 ? -10.106 45.381 47.019 1.00 41.66 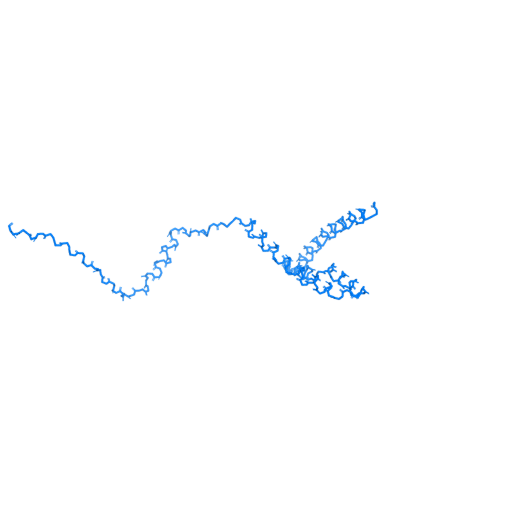121 PRO A C 1
ATOM 885 O O . PRO A 1 121 ? -11.062 45.364 46.243 1.00 41.66 121 PRO A O 1
ATOM 888 N N . ARG A 1 122 ? -10.132 46.096 48.150 1.00 43.75 122 ARG A N 1
ATOM 889 C CA . ARG A 1 122 ? -11.141 47.134 48.398 1.00 43.75 122 ARG A CA 1
ATOM 890 C C . ARG A 1 122 ? -10.934 48.240 47.368 1.00 43.75 122 ARG A C 1
ATOM 892 O O . ARG A 1 122 ? -9.934 48.947 47.429 1.00 43.75 122 ARG A O 1
ATOM 899 N N . ALA A 1 123 ? -11.895 48.420 46.471 1.00 46.50 123 ALA A N 1
ATOM 900 C CA . ALA A 1 123 ? -12.056 49.676 45.758 1.00 46.50 123 ALA A CA 1
ATOM 901 C C . ALA A 1 123 ? -12.469 50.746 46.784 1.00 46.50 123 ALA A C 1
ATOM 903 O O . ALA A 1 123 ? -13.619 50.780 47.219 1.00 46.50 123 ALA A O 1
ATOM 904 N N . SER A 1 124 ? -11.526 51.580 47.233 1.00 44.16 124 SER A N 1
ATOM 905 C CA . SER A 1 124 ? -11.851 52.768 48.025 1.00 44.16 124 SER A CA 1
ATOM 906 C C . SER A 1 124 ? -12.211 53.901 47.069 1.00 44.16 124 SER A C 1
ATOM 908 O O . SER A 1 124 ? -11.353 54.655 46.615 1.00 44.16 124 SER A O 1
ATOM 910 N N . SER A 1 125 ? -13.497 53.995 46.745 1.00 42.72 125 SER A N 1
ATOM 911 C CA . SER A 1 125 ? -14.073 55.200 46.158 1.00 42.72 125 SER A CA 1
ATOM 912 C C . SER A 1 125 ? -14.146 56.257 47.263 1.00 42.72 125 SER A C 1
ATOM 914 O O . SER A 1 125 ? -15.046 56.223 48.097 1.00 42.72 125 SER A O 1
ATOM 916 N N . SER A 1 126 ? -13.146 57.137 47.337 1.00 48.75 126 SER A N 1
ATOM 917 C CA . SER A 1 126 ? -13.212 58.355 48.145 1.00 48.75 126 SER A CA 1
ATOM 918 C C . SER A 1 126 ? -13.724 59.488 47.268 1.00 48.75 126 SER A C 1
ATOM 920 O O . SER A 1 126 ? -12.967 60.197 46.605 1.00 48.75 126 SER A O 1
ATOM 922 N N . GLU A 1 127 ? -15.040 59.614 47.268 1.00 49.03 127 GLU A N 1
ATOM 923 C CA . GLU A 1 127 ? -15.724 60.862 46.991 1.00 49.03 127 GLU A CA 1
ATOM 924 C C . GLU A 1 127 ? -15.505 61.809 48.193 1.00 49.03 127 GLU A C 1
ATOM 926 O O . GLU A 1 127 ? -15.385 61.359 49.333 1.00 49.03 127 GLU A O 1
ATOM 931 N N . VAL A 1 128 ? -15.516 63.118 47.923 1.00 53.16 128 VAL A N 1
ATOM 932 C CA . VAL A 1 128 ? -15.629 64.238 48.882 1.00 53.16 128 VAL A CA 1
ATOM 933 C C . VAL A 1 128 ? -14.338 64.730 49.566 1.00 53.16 128 VAL A C 1
ATOM 935 O O . VAL A 1 128 ? -14.081 64.478 50.739 1.00 53.16 128 VAL A O 1
ATOM 938 N N . VAL A 1 129 ? -13.612 65.617 48.874 1.00 54.25 129 VAL A N 1
ATOM 939 C CA . VAL A 1 129 ? -12.977 66.787 49.512 1.00 54.25 129 VAL A CA 1
ATOM 940 C C . VAL A 1 129 ? -13.395 68.030 48.732 1.00 54.25 129 VAL A C 1
ATOM 942 O O . VAL A 1 129 ? -12.789 68.399 47.731 1.00 54.25 129 VAL A O 1
ATOM 945 N N . GLY A 1 130 ? -14.471 68.662 49.196 1.00 45.19 130 GLY A N 1
ATOM 946 C CA . GLY A 1 130 ? -14.694 70.083 48.980 1.00 45.19 130 GLY A CA 1
ATOM 947 C C . GLY A 1 130 ? -13.981 70.861 50.082 1.00 45.19 130 GLY A C 1
ATOM 948 O O . GLY A 1 130 ? -14.202 70.573 51.258 1.00 45.19 130 GLY A O 1
ATOM 949 N N . ARG A 1 131 ? -13.130 71.818 49.697 1.00 46.75 131 ARG A N 1
ATOM 950 C CA . ARG A 1 131 ? -12.822 73.073 50.409 1.00 46.75 131 ARG A CA 1
ATOM 951 C C . ARG A 1 131 ? -11.793 73.868 49.602 1.00 46.75 131 ARG A C 1
ATOM 953 O O . ARG A 1 131 ? -10.681 73.391 49.394 1.00 46.75 131 ARG A O 1
ATOM 960 N N . GLY A 1 132 ? -12.196 75.064 49.184 1.00 40.38 132 GLY A N 1
ATOM 961 C CA . GLY A 1 132 ? -11.420 76.041 48.425 1.00 40.38 132 GLY A CA 1
ATOM 962 C C . GLY A 1 132 ? -12.365 76.991 47.725 1.00 40.38 132 GLY A C 1
ATOM 963 O O . GLY A 1 132 ? -12.631 76.732 46.536 1.00 40.38 132 GLY A O 1
#

Radius of gyration: 32.23 Å; chains: 1; bounding box: 47×94×80 Å

pLDDT: mean 80.78, std 18.12, range [40.38, 97.31]

Secondary structure (DSSP, 8-state):
-HHHHHHHHHHHHHHHHHHHHHHHHHHHHHHHT--HHHHHHHHHTT-HHHHHHHHHHHHTT-HHHHHHHHHHHHHHHHHHHHHHHHHH---PPP----HHHHHHHHHHHTTS------PPP-----------

Foldseek 3Di:
DVVVVVVVVVVVVVVVVVVVVLVVLVVCCVVVVHDSVVSVCVVVVVVVVLVVVLVVCVVVVNNVVNVCSVVVVVCCCVVVVVVCVVVVDPPPPDPPPPVVVVVVVCVVVVVPDDDDDDDDDDPPPDDDDDDD

Organism: NCBI:txid1352928

Sequence (132 aa):
MMASLEFALGIALLVYSAEKLIGNLVGVSSRWVVSLFLVAVLFTGIEFDDLAYGIVLNVEELQHAALGTVIGTTIAIMGIVLALATTSSNPSPPRLLPATTSRVIAGVLGRSSGRWGFASPRASSSEVVGRG